Protein AF-A0A0F8VMF8-F1 (afdb_monomer_lite)

Sequence (46 aa):
MCGIFGIITNQDTISVGKVVFGGIKRLEYRGYDSCGIVYLFNLSYT

Secondary structure (DSSP, 8-state):
---------S-TTS-HHHHHHHHHHHHGGG--S-------------

Foldseek 3Di:
DDDDDDDDDPDPPDPRVVVRVVVVVVVCVVPDPDDDDDDDDDPPDD

Structure (mmCIF, N/CA/C/O backbone):
data_AF-A0A0F8VMF8-F1
#
_entry.id   AF-A0A0F8VMF8-F1
#
loop_
_atom_site.group_PDB
_atom_site.id
_atom_site.type_symbol
_atom_site.label_atom_id
_atom_site.label_alt_id
_atom_site.label_comp_id
_atom_site.label_asym_id
_atom_site.label_entity_id
_atom_site.label_seq_id
_atom_site.pdbx_PDB_ins_code
_atom_site.Cartn_x
_atom_site.Cartn_y
_atom_site.Cartn_z
_atom_site.occupancy
_atom_site.B_iso_or_equiv
_atom_site.auth_seq_i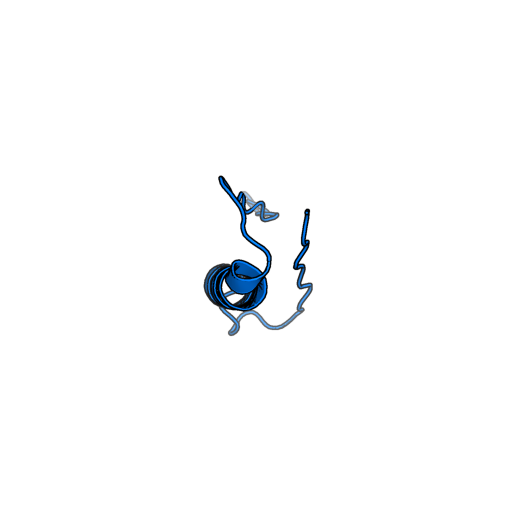d
_atom_site.auth_comp_id
_atom_site.auth_asym_id
_atom_site.auth_atom_id
_atom_site.pdbx_PDB_model_num
ATOM 1 N N . MET A 1 1 ? 2.592 1.850 -17.033 1.00 68.50 1 MET A N 1
ATOM 2 C CA . MET A 1 1 ? 1.375 1.115 -16.609 1.00 68.50 1 MET A CA 1
ATOM 3 C C . MET A 1 1 ? 0.886 1.785 -15.328 1.00 68.50 1 MET A C 1
ATOM 5 O O . MET A 1 1 ? 1.739 2.266 -14.600 1.00 68.50 1 MET A O 1
ATOM 9 N N . CYS A 1 2 ? -0.419 1.877 -15.057 1.00 83.00 2 CYS A N 1
ATOM 10 C CA . CYS A 1 2 ? -0.957 2.461 -13.813 1.00 83.00 2 CYS A CA 1
ATOM 11 C C . CYS A 1 2 ? -1.762 1.394 -13.055 1.00 83.00 2 CYS A C 1
ATOM 13 O O . CYS A 1 2 ? -2.338 0.500 -13.679 1.00 83.00 2 CYS A O 1
ATOM 15 N N . GLY A 1 3 ? -1.811 1.481 -11.728 1.00 86.94 3 GLY A N 1
ATOM 16 C CA . GLY A 1 3 ? -2.626 0.606 -10.892 1.00 86.94 3 GLY A CA 1
ATOM 17 C C . GLY A 1 3 ? -3.161 1.381 -9.710 1.00 86.94 3 GLY A C 1
ATOM 18 O O . GLY A 1 3 ? -2.455 2.182 -9.106 1.00 86.94 3 GLY A O 1
ATOM 19 N N . ILE A 1 4 ? -4.436 1.156 -9.429 1.00 93.44 4 ILE A N 1
ATOM 20 C CA . ILE A 1 4 ? -5.188 1.886 -8.420 1.00 93.44 4 ILE A CA 1
ATOM 21 C C . ILE A 1 4 ? -5.693 0.863 -7.413 1.00 93.44 4 ILE A C 1
ATOM 23 O O . ILE A 1 4 ? -6.183 -0.202 -7.790 1.00 93.44 4 ILE A O 1
ATOM 27 N N . PHE A 1 5 ? -5.565 1.193 -6.134 1.00 94.62 5 PHE A N 1
ATOM 28 C CA . PHE A 1 5 ? -6.108 0.416 -5.032 1.00 94.62 5 PHE A CA 1
ATOM 29 C C . PHE A 1 5 ? -6.878 1.355 -4.105 1.00 94.62 5 PHE A C 1
ATOM 31 O O . PHE A 1 5 ? -6.367 2.411 -3.736 1.00 94.62 5 PHE A O 1
ATOM 38 N N . GLY A 1 6 ? -8.099 0.974 -3.737 1.00 93.69 6 GLY A N 1
ATOM 39 C CA . GLY A 1 6 ? -8.969 1.756 -2.866 1.00 93.69 6 GLY A CA 1
ATOM 40 C C . GLY A 1 6 ? -9.752 0.850 -1.927 1.00 93.69 6 GLY A C 1
ATOM 41 O O . GLY A 1 6 ? -10.045 -0.298 -2.257 1.00 93.69 6 GLY A O 1
ATOM 42 N N . ILE A 1 7 ? -10.074 1.371 -0.748 1.00 93.50 7 ILE A N 1
ATOM 43 C CA . ILE A 1 7 ? -10.846 0.672 0.275 1.00 93.50 7 ILE A CA 1
ATOM 44 C C . ILE A 1 7 ? -11.790 1.661 0.954 1.00 93.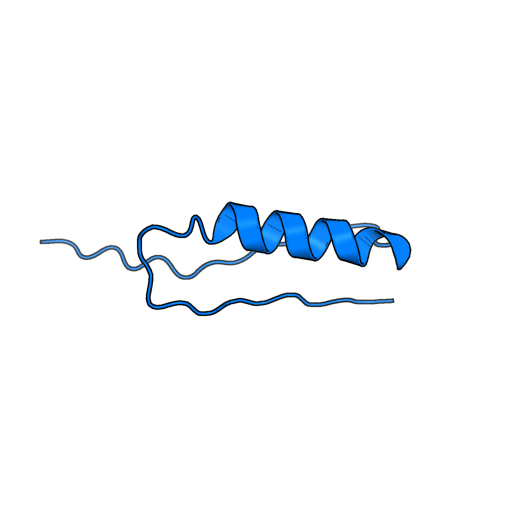50 7 ILE A C 1
ATOM 46 O O . ILE A 1 7 ? -11.410 2.790 1.256 1.00 93.50 7 ILE A O 1
ATOM 50 N N . ILE A 1 8 ? -13.013 1.207 1.201 1.00 93.19 8 ILE A N 1
ATOM 51 C CA . ILE A 1 8 ? -14.006 1.882 2.033 1.00 93.19 8 ILE A CA 1
ATOM 52 C C . ILE A 1 8 ? -14.447 0.852 3.067 1.00 93.19 8 ILE A C 1
ATOM 54 O O . ILE A 1 8 ? -14.735 -0.293 2.719 1.00 93.19 8 ILE A O 1
ATOM 58 N N . THR A 1 9 ? -14.443 1.231 4.339 1.00 90.75 9 THR A N 1
ATOM 59 C CA . THR A 1 9 ? -14.810 0.348 5.445 1.00 90.75 9 THR A CA 1
ATOM 60 C C . THR A 1 9 ? -15.527 1.145 6.524 1.00 90.75 9 THR A C 1
ATOM 62 O O . THR A 1 9 ? -15.201 2.307 6.745 1.00 90.75 9 THR A O 1
ATOM 65 N N . ASN A 1 10 ? -16.473 0.496 7.201 1.00 89.38 10 ASN A N 1
ATOM 66 C CA . ASN A 1 10 ? -17.164 1.027 8.379 1.00 89.38 10 ASN A CA 1
ATOM 67 C C . ASN A 1 10 ? -16.552 0.486 9.687 1.00 89.38 10 ASN A C 1
ATOM 69 O O . ASN A 1 10 ? -17.159 0.599 10.745 1.00 89.38 10 ASN A O 1
ATOM 73 N N . GLN A 1 11 ? -15.402 -0.192 9.608 1.00 88.00 11 GLN A N 1
ATOM 74 C CA . GLN A 1 11 ? -14.716 -0.767 10.765 1.00 88.00 11 GLN A CA 1
ATOM 75 C C . GLN A 1 11 ? -13.583 0.150 11.220 1.00 88.00 11 GLN A C 1
ATOM 77 O O . GLN A 1 11 ? -12.553 0.240 10.549 1.00 88.00 11 GLN A O 1
ATOM 82 N N . ASP A 1 12 ? -13.741 0.748 12.398 1.00 81.00 12 ASP A N 1
ATOM 83 C CA . ASP A 1 12 ? -12.750 1.664 12.984 1.00 81.00 12 ASP A CA 1
ATOM 84 C C . ASP A 1 12 ? -11.462 0.955 13.435 1.00 81.00 12 ASP A C 1
ATOM 86 O O . ASP A 1 12 ? -10.408 1.570 13.588 1.00 81.00 12 ASP A O 1
ATOM 90 N N . THR A 1 13 ? -11.516 -0.366 13.627 1.00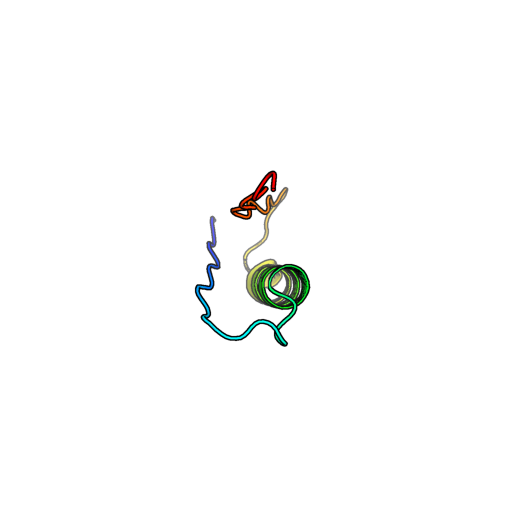 86.50 13 THR A N 1
ATOM 91 C CA . THR A 1 13 ? -10.363 -1.191 14.021 1.00 86.50 13 THR A CA 1
ATOM 92 C C . THR A 1 13 ? -9.367 -1.409 12.882 1.00 86.50 13 THR A C 1
ATOM 94 O O . THR A 1 13 ? -8.207 -1.756 13.125 1.00 86.50 13 THR A O 1
ATOM 97 N N . ILE A 1 14 ? -9.791 -1.213 11.630 1.00 88.62 14 ILE A N 1
ATOM 98 C CA . ILE A 1 14 ? -8.929 -1.389 10.466 1.00 88.62 14 ILE A CA 1
ATOM 99 C C . ILE A 1 14 ? -8.138 -0.104 10.241 1.00 88.62 14 ILE A C 1
ATOM 101 O O . ILE A 1 14 ? -8.675 0.940 9.882 1.00 88.62 14 ILE A O 1
ATOM 105 N N . SER A 1 15 ? -6.814 -0.200 10.346 1.00 90.25 15 SER A N 1
ATOM 106 C CA . SER A 1 15 ? -5.927 0.883 9.926 1.00 90.25 15 SER A CA 1
ATOM 107 C C . SER A 1 15 ? -5.926 1.000 8.397 1.00 90.25 15 SER A C 1
ATOM 109 O O . SER A 1 15 ? -5.163 0.317 7.705 1.00 90.25 15 SER A O 1
ATOM 111 N N . VAL A 1 16 ? -6.782 1.879 7.8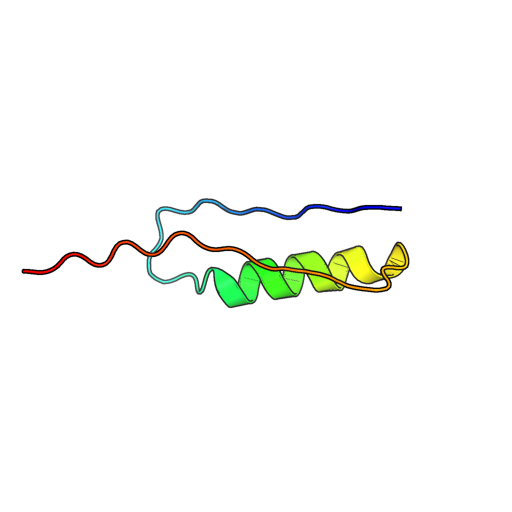71 1.00 92.00 16 VAL A N 1
ATOM 112 C CA . VAL A 1 16 ? -6.997 2.093 6.429 1.00 92.00 16 VAL A CA 1
ATOM 113 C C . VAL A 1 16 ? -5.677 2.340 5.691 1.00 92.00 16 VAL A C 1
ATOM 115 O O . VAL A 1 16 ? -5.408 1.707 4.671 1.00 92.00 16 VAL A O 1
ATOM 118 N N . GLY A 1 17 ? -4.797 3.177 6.251 1.00 91.44 17 GLY A N 1
ATOM 119 C CA . GLY A 1 17 ? -3.494 3.484 5.652 1.00 91.44 17 GLY A CA 1
ATOM 120 C C . GLY A 1 17 ? -2.598 2.254 5.457 1.00 91.44 17 GLY A C 1
ATOM 121 O O . GLY A 1 17 ? -1.990 2.103 4.398 1.00 91.44 17 GLY A O 1
ATOM 122 N N . LYS A 1 18 ? -2.559 1.328 6.429 1.00 93.19 18 LYS A N 1
ATOM 123 C CA . LYS A 1 18 ? -1.761 0.091 6.317 1.00 93.19 18 LYS A CA 1
ATOM 124 C C . LYS A 1 18 ? -2.291 -0.828 5.221 1.00 93.19 18 LYS A C 1
ATOM 126 O O . LYS A 1 18 ? -1.501 -1.419 4.484 1.00 93.19 18 LYS A O 1
ATOM 131 N N . VAL A 1 19 ? -3.614 -0.940 5.105 1.00 95.06 19 VAL A N 1
ATOM 132 C CA . VAL A 1 19 ? -4.248 -1.774 4.076 1.00 95.06 19 VAL A CA 1
ATOM 133 C C . VAL A 1 19 ? -3.974 -1.210 2.685 1.00 95.06 19 VAL A C 1
ATOM 135 O O . VAL A 1 19 ? -3.544 -1.954 1.804 1.00 95.06 19 VAL A O 1
ATOM 138 N N . VAL A 1 20 ? -4.144 0.104 2.499 1.00 95.75 20 VAL A N 1
ATOM 139 C CA . VAL A 1 20 ? -3.857 0.773 1.221 1.00 95.75 20 VAL A CA 1
ATOM 140 C C . VAL A 1 20 ? -2.393 0.617 0.828 1.00 95.75 20 VAL A C 1
ATOM 142 O O . VAL A 1 20 ? -2.103 0.214 -0.299 1.00 95.75 20 VAL A O 1
ATOM 145 N N . PHE A 1 21 ? -1.469 0.842 1.762 1.00 94.56 21 PHE A N 1
ATOM 146 C CA . PHE A 1 21 ? -0.040 0.669 1.510 1.00 94.56 21 PHE A CA 1
ATOM 147 C C . PHE A 1 21 ? 0.312 -0.773 1.104 1.00 94.56 21 PHE A C 1
ATOM 149 O O . PHE A 1 21 ? 1.030 -0.992 0.128 1.00 94.56 21 PHE A O 1
ATOM 156 N N . GLY A 1 22 ? -0.249 -1.772 1.796 1.00 95.56 22 GLY A N 1
ATOM 157 C CA . GLY A 1 22 ? -0.076 -3.183 1.439 1.00 95.56 22 GLY A CA 1
ATOM 158 C C . GLY A 1 22 ? -0.655 -3.542 0.065 1.00 95.56 22 GLY A C 1
ATOM 159 O O . GLY A 1 22 ? -0.067 -4.354 -0.655 1.00 95.56 22 GLY A O 1
ATOM 160 N N . GLY A 1 23 ? -1.778 -2.930 -0.317 1.00 94.62 23 GLY A N 1
ATOM 161 C CA . GLY A 1 23 ? -2.386 -3.083 -1.640 1.00 94.62 23 GLY A CA 1
ATOM 162 C C . GLY A 1 23 ? -1.513 -2.510 -2.757 1.00 94.62 23 GLY A C 1
ATOM 163 O O . GLY A 1 23 ? -1.262 -3.198 -3.745 1.00 94.62 23 GLY A O 1
ATOM 164 N N . ILE A 1 24 ? -0.976 -1.299 -2.578 1.00 94.38 24 ILE A N 1
ATOM 165 C CA . ILE A 1 24 ? -0.075 -0.670 -3.560 1.00 94.38 24 ILE A CA 1
ATOM 166 C C . ILE A 1 24 ? 1.226 -1.466 -3.708 1.00 94.38 24 ILE A C 1
ATOM 168 O O . ILE A 1 24 ? 1.651 -1.723 -4.832 1.00 94.38 24 ILE A O 1
ATOM 172 N N . LYS A 1 25 ? 1.816 -1.947 -2.606 1.00 94.00 25 LYS A N 1
ATOM 173 C CA . LYS A 1 25 ? 3.027 -2.785 -2.656 1.00 94.00 25 LYS A CA 1
ATOM 174 C C . LYS A 1 25 ? 2.810 -4.080 -3.444 1.00 94.00 25 LYS A C 1
ATOM 176 O O . LYS A 1 25 ? 3.677 -4.524 -4.186 1.00 94.00 25 LYS A O 1
ATOM 181 N N . ARG A 1 26 ? 1.614 -4.670 -3.363 1.00 94.44 26 ARG A N 1
ATOM 182 C CA . ARG A 1 26 ? 1.241 -5.824 -4.198 1.00 94.44 26 ARG A CA 1
ATOM 183 C C . ARG A 1 26 ? 1.107 -5.494 -5.680 1.00 94.44 26 ARG A C 1
ATOM 185 O O . ARG A 1 26 ? 1.125 -6.421 -6.478 1.00 94.44 26 ARG A O 1
ATOM 192 N N . LEU A 1 27 ? 0.946 -4.228 -6.056 1.00 93.38 27 LEU A N 1
ATOM 193 C CA . LEU A 1 27 ? 0.884 -3.784 -7.449 1.00 93.38 27 LEU A CA 1
ATOM 194 C C . LEU A 1 27 ? 2.262 -3.393 -8.005 1.00 93.38 27 LEU A C 1
ATOM 196 O O . LEU A 1 27 ? 2.371 -3.187 -9.211 1.00 93.38 27 LEU A O 1
ATOM 200 N N . GLU A 1 28 ? 3.301 -3.335 -7.166 1.00 92.19 28 GLU A N 1
ATOM 201 C CA . GLU A 1 28 ? 4.666 -2.910 -7.515 1.00 92.19 28 GLU A CA 1
ATOM 202 C C . GLU A 1 28 ? 5.274 -3.708 -8.681 1.00 92.19 28 GLU A C 1
ATOM 204 O O . GLU A 1 28 ? 6.003 -3.146 -9.494 1.00 92.19 28 GLU A O 1
ATOM 209 N N . TYR A 1 29 ? 4.881 -4.979 -8.858 1.00 91.94 29 TYR A N 1
ATOM 210 C CA . TYR A 1 29 ? 5.299 -5.814 -9.998 1.00 91.94 29 TYR A CA 1
ATOM 211 C C . TYR A 1 29 ? 4.968 -5.212 -11.376 1.00 91.94 29 TYR A C 1
ATOM 213 O O . TYR A 1 29 ? 5.511 -5.658 -12.383 1.00 91.94 29 TYR A O 1
ATOM 221 N N . ARG A 1 30 ? 4.061 -4.228 -11.446 1.00 88.00 30 ARG A N 1
ATOM 222 C CA . ARG A 1 30 ? 3.690 -3.534 -12.690 1.00 88.00 30 ARG A CA 1
ATOM 223 C C . ARG A 1 30 ? 4.666 -2.426 -13.095 1.00 88.00 30 ARG A C 1
ATOM 225 O O . ARG A 1 30 ? 4.494 -1.875 -14.180 1.00 88.00 30 ARG A O 1
ATOM 232 N N . GLY A 1 31 ? 5.658 -2.116 -12.256 1.00 81.50 31 GLY A N 1
ATOM 233 C CA . GLY A 1 31 ? 6.690 -1.116 -12.526 1.00 81.50 31 GLY A CA 1
ATOM 234 C C . GLY A 1 31 ? 6.149 0.313 -12.472 1.00 81.50 31 GLY A C 1
ATOM 235 O O . GLY A 1 31 ? 5.770 0.878 -13.499 1.00 81.50 31 GLY A O 1
ATOM 236 N N . TYR A 1 32 ? 6.126 0.898 -11.271 1.00 86.69 32 TYR A N 1
ATOM 237 C CA . TYR A 1 3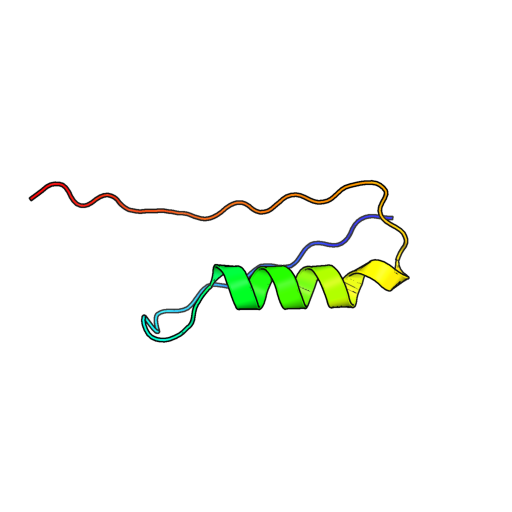2 ? 5.785 2.307 -11.056 1.00 86.69 32 TYR A CA 1
ATOM 238 C C . TYR A 1 32 ? 7.017 3.095 -10.619 1.00 86.69 32 TYR A C 1
ATOM 240 O O . TYR A 1 32 ? 7.752 2.648 -9.747 1.00 86.69 32 TYR A O 1
ATOM 248 N N . ASP A 1 33 ? 7.198 4.283 -11.192 1.00 88.94 33 ASP A N 1
ATOM 249 C CA . ASP A 1 33 ? 8.249 5.236 -10.802 1.00 88.94 33 ASP A CA 1
ATOM 250 C C . ASP A 1 33 ? 7.855 6.037 -9.544 1.00 88.94 33 ASP A C 1
ATOM 252 O O . ASP A 1 33 ? 8.680 6.459 -8.741 1.00 88.94 33 ASP A O 1
ATOM 256 N N . SER A 1 34 ? 6.549 6.211 -9.322 1.00 91.50 34 SER A N 1
ATOM 257 C CA . SER A 1 34 ? 6.003 6.892 -8.148 1.00 91.50 34 SER A CA 1
ATOM 258 C C . SER A 1 34 ? 4.627 6.345 -7.767 1.00 91.50 34 SER A C 1
ATOM 260 O O . SER A 1 34 ? 3.940 5.704 -8.566 1.00 91.50 34 SER A O 1
ATOM 262 N N . CYS A 1 35 ? 4.214 6.592 -6.523 1.00 92.69 35 CYS A N 1
ATOM 263 C CA . CYS A 1 35 ? 2.870 6.295 -6.038 1.00 92.69 35 CYS A CA 1
ATOM 264 C C . CYS A 1 35 ? 2.391 7.383 -5.068 1.00 92.69 35 CYS A C 1
ATOM 266 O O . CYS A 1 35 ? 3.194 8.114 -4.489 1.00 92.69 35 CYS A O 1
ATOM 268 N N . GLY A 1 36 ? 1.073 7.489 -4.897 1.00 92.50 36 GLY A N 1
ATOM 269 C CA . GLY A 1 36 ? 0.442 8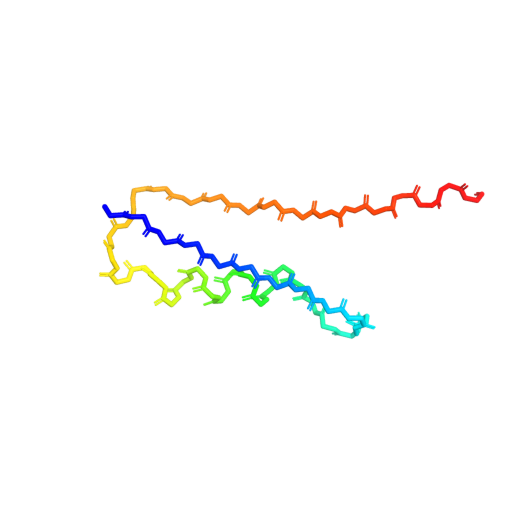.434 -3.981 1.00 92.50 36 GLY A CA 1
ATOM 270 C C . GLY A 1 36 ? -0.726 7.785 -3.246 1.00 92.50 36 GLY A C 1
ATOM 271 O O . GLY A 1 36 ? -1.378 6.884 -3.773 1.00 92.50 36 GLY A O 1
ATOM 272 N N . ILE A 1 37 ? -0.978 8.240 -2.019 1.00 93.88 37 ILE A N 1
ATOM 273 C CA . ILE A 1 37 ? -2.095 7.795 -1.183 1.00 93.88 37 ILE A CA 1
ATOM 274 C C . ILE A 1 37 ? -2.870 9.031 -0.742 1.00 93.88 37 ILE A C 1
ATOM 276 O O . ILE A 1 37 ? -2.285 9.994 -0.251 1.00 93.88 37 ILE A O 1
ATOM 280 N N . VAL A 1 38 ? -4.190 8.982 -0.896 1.00 93.81 38 VAL A N 1
ATOM 281 C CA . VAL A 1 38 ? -5.120 10.004 -0.415 1.00 93.81 38 VAL A CA 1
ATOM 282 C C . VAL A 1 38 ? -6.124 9.321 0.500 1.00 93.81 38 VAL A C 1
ATOM 284 O O . VAL A 1 38 ? -6.591 8.221 0.204 1.00 93.81 38 VAL A O 1
ATOM 287 N N . TYR A 1 39 ? -6.447 9.966 1.616 1.00 89.94 39 TYR A N 1
ATOM 288 C CA . TYR A 1 39 ? -7.474 9.506 2.540 1.00 89.94 39 TYR A CA 1
ATOM 289 C C . TYR A 1 39 ? -8.396 10.665 2.902 1.00 89.94 39 TYR A C 1
ATOM 291 O O . TYR A 1 39 ? -7.979 11.823 2.924 1.00 89.94 39 TYR A O 1
ATOM 299 N N . LEU A 1 40 ? -9.656 10.338 3.172 1.00 90.00 40 LEU A N 1
ATOM 300 C CA . LEU A 1 40 ? -10.613 11.292 3.705 1.00 90.00 40 LEU A CA 1
ATOM 301 C C . LEU A 1 40 ? -10.491 11.291 5.228 1.00 90.00 40 LEU A C 1
ATOM 303 O O . LEU A 1 40 ? -10.659 10.251 5.864 1.00 90.00 40 LEU A O 1
ATOM 307 N N . PHE A 1 41 ? -10.209 12.455 5.802 1.00 85.44 41 PHE A N 1
ATOM 308 C CA . PHE A 1 41 ? -10.211 12.661 7.243 1.00 85.44 41 PHE A CA 1
ATOM 309 C C . PHE A 1 41 ? -11.319 13.639 7.599 1.00 85.44 41 PHE A C 1
ATOM 311 O O . PHE A 1 41 ? -11.307 14.779 7.137 1.00 85.44 41 PHE A O 1
ATOM 318 N N . ASN A 1 42 ? -12.283 13.195 8.400 1.00 83.44 42 ASN A N 1
ATOM 319 C CA . ASN A 1 42 ? -13.300 14.088 8.932 1.00 83.44 42 ASN A CA 1
ATOM 320 C C . ASN A 1 42 ? -12.839 14.593 10.304 1.00 83.44 42 ASN A C 1
ATOM 322 O O . ASN A 1 42 ? -12.864 13.855 11.287 1.00 83.44 42 ASN A O 1
ATOM 326 N N . LEU A 1 43 ? -12.397 15.850 10.353 1.00 73.94 43 LEU A N 1
ATOM 327 C CA . LEU A 1 43 ? -12.143 16.564 11.600 1.00 73.94 43 LEU A CA 1
ATOM 328 C C . LEU A 1 43 ? -13.488 17.056 12.136 1.00 73.94 43 LEU A C 1
ATOM 330 O O . LEU A 1 43 ? -13.954 18.143 11.799 1.00 73.94 43 LEU A O 1
ATOM 334 N N . SER A 1 44 ? -14.134 16.231 12.953 1.00 73.31 44 SER A N 1
ATOM 335 C CA . SER A 1 44 ? -15.280 16.678 13.738 1.00 73.31 44 SER A CA 1
ATOM 336 C C . SER A 1 44 ? -14.762 17.581 14.860 1.00 73.31 44 SER A C 1
ATOM 338 O O . SER A 1 44 ? -14.294 17.095 15.885 1.00 73.31 44 SER A O 1
ATOM 340 N N . TYR A 1 45 ? -14.782 18.896 14.635 1.00 62.50 45 TYR A N 1
ATOM 341 C CA . TYR A 1 45 ? -14.606 19.886 15.696 1.00 62.50 45 TYR A CA 1
ATOM 342 C C . TYR A 1 45 ? -15.881 19.893 16.549 1.00 62.50 45 TYR A C 1
ATOM 344 O O . TYR A 1 45 ? -16.896 20.454 16.136 1.00 62.50 45 TYR A O 1
ATOM 352 N N . THR A 1 46 ? -15.839 19.222 17.699 1.00 52.97 46 THR A N 1
ATOM 353 C CA . THR A 1 46 ? -16.748 19.476 18.831 1.00 52.97 46 THR A CA 1
ATOM 354 C C . THR A 1 46 ? -16.175 20.550 19.732 1.00 52.97 46 THR A C 1
ATOM 356 O O . THR A 1 46 ? -14.953 20.465 19.996 1.00 52.97 46 THR A O 1
#

Radius of gyration: 13.08 Å; chains: 1; bounding box: 25×26×35 Å

pLDDT: mean 88.15, std 8.87, range [52.97, 95.75]